Protein AF-A0A931UC02-F1 (afdb_monomer)

Secondary structure (DSSP, 8-state):
----EEEEE-S-HHHHHHHHHHHHHTT-EEEEESSHHHHHHHTT---

Nearest PDB structures (foldseek):
  4h60-assembly1_A  TM=9.043E-01  e=2.528E-02  Vibrio cholerae O395
  4l85-assembly2_C-2  TM=9.799E-01  e=2.036E-01  Escherichia coli K-12
  4kfc-assembly1_A  TM=9.533E-01  e=3.091E-01  Escherichia coli K-12
  2qxy-assembly1_A  TM=8.402E-01  e=2.883E-01  Thermotoga maritima
  3luf-assembly1_A  TM=9.622E-01  e=3.778E+00  Aeromonas salmonicida subsp. salmonicida A449

Mean predicted aligned error: 3.83 Å

Solvent-accessible surface area (backbone atoms only — not comparable to full-atom values): 2855 Å² total; per-residue (Å²): 129,85,60,62,80,45,78,47,69,39,71,53,66,69,61,43,51,52,54,46,50,59,43,41,74,74,55,31,47,71,47,81,17,66,37,7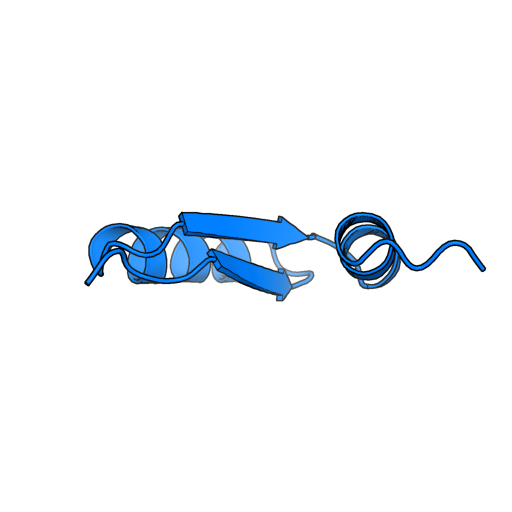1,68,53,38,34,54,76,71,67,54,89,125

Foldseek 3Di:
DQAEEEEDADQDPVVQVVVCVVVVVVRHHYHYHNHPVRSCVVVVNDD

Radius of gyration: 11.31 Å; Cα contacts (8 Å, |Δi|>4): 62; chains: 1; bounding box: 28×22×29 Å

Structure (mmCIF, N/CA/C/O backbone):
data_AF-A0A931UC02-F1
#
_entry.id   AF-A0A931UC02-F1
#
loop_
_atom_site.group_PDB
_atom_site.id
_atom_site.type_symbol
_atom_site.label_atom_id
_atom_site.label_alt_id
_atom_site.label_co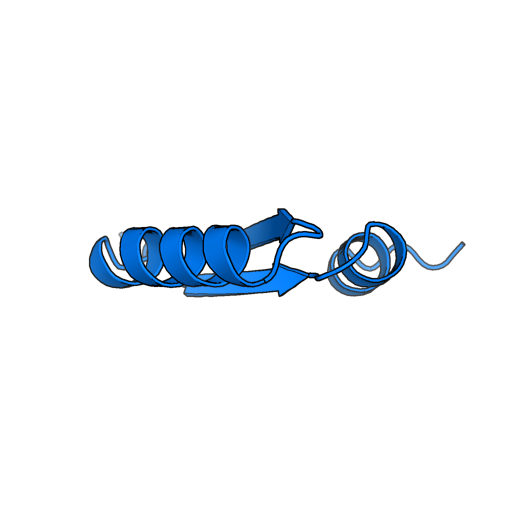mp_id
_atom_site.label_asym_id
_atom_site.label_entity_id
_atom_site.label_seq_id
_atom_site.pdbx_PDB_ins_code
_atom_site.Cartn_x
_atom_site.Cartn_y
_atom_site.Cartn_z
_atom_site.occupancy
_atom_site.B_iso_or_equiv
_atom_site.auth_seq_id
_atom_site.auth_comp_id
_atom_site.auth_asym_id
_atom_site.auth_atom_id
_atom_site.pdbx_PDB_model_num
ATOM 1 N N . MET A 1 1 ? -19.648 -1.324 11.229 1.00 54.44 1 MET A N 1
ATOM 2 C CA . MET A 1 1 ? -19.329 -1.785 9.863 1.00 54.44 1 MET A CA 1
ATOM 3 C C . MET A 1 1 ? -17.842 -2.070 9.876 1.00 54.44 1 MET A C 1
ATOM 5 O O . MET A 1 1 ? -17.118 -1.181 10.301 1.00 54.44 1 MET A O 1
ATOM 9 N N . GLU A 1 2 ? -17.391 -3.282 9.550 1.00 66.06 2 GLU A N 1
ATOM 10 C CA . GLU A 1 2 ? -15.949 -3.500 9.356 1.00 66.06 2 GLU A CA 1
ATOM 11 C C . GLU A 1 2 ? -15.509 -2.650 8.160 1.00 66.06 2 GLU A C 1
ATOM 13 O O . GLU A 1 2 ? -16.157 -2.689 7.109 1.00 66.06 2 GLU A O 1
ATOM 18 N N . GLN A 1 3 ? -14.480 -1.815 8.338 1.00 76.94 3 GLN A N 1
ATOM 19 C CA . GLN A 1 3 ? -13.924 -1.048 7.228 1.00 76.94 3 GLN A CA 1
ATOM 20 C C . GLN A 1 3 ? -13.425 -2.011 6.137 1.00 76.94 3 GLN A C 1
ATOM 22 O O . GLN A 1 3 ? -12.901 -3.089 6.416 1.00 76.94 3 GLN A O 1
ATOM 27 N N . GLY A 1 4 ? -13.628 -1.629 4.873 1.00 90.31 4 GLY A N 1
ATOM 28 C CA . GLY A 1 4 ? -13.261 -2.450 3.720 1.00 90.31 4 GLY A CA 1
ATOM 29 C C . GLY A 1 4 ? -11.747 -2.612 3.530 1.00 90.31 4 GLY A C 1
ATOM 30 O O . GLY A 1 4 ? -10.927 -1.980 4.196 1.00 90.31 4 GLY A O 1
ATOM 31 N N . LYS A 1 5 ? -11.376 -3.453 2.561 1.00 95.19 5 LYS A N 1
ATOM 32 C CA . LYS A 1 5 ? -9.989 -3.687 2.137 1.00 95.19 5 LYS A CA 1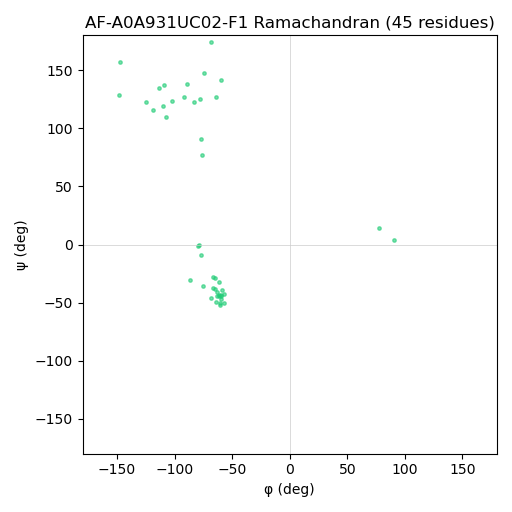
ATOM 33 C C . LYS A 1 5 ? -9.608 -2.742 0.995 1.00 95.19 5 LYS A C 1
ATOM 35 O O . LYS A 1 5 ? -10.289 -2.714 -0.027 1.00 95.19 5 LYS A O 1
ATOM 40 N N . ILE A 1 6 ? -8.500 -2.018 1.150 1.00 97.25 6 ILE A N 1
ATOM 41 C CA . ILE A 1 6 ? -7.941 -1.106 0.141 1.00 97.25 6 ILE A CA 1
ATOM 42 C C . ILE A 1 6 ? -6.648 -1.701 -0.428 1.00 97.25 6 ILE A C 1
ATOM 44 O O . ILE A 1 6 ? -5.815 -2.225 0.310 1.00 97.25 6 ILE A O 1
ATOM 48 N N . LEU A 1 7 ? -6.473 -1.609 -1.748 1.00 97.88 7 LEU A N 1
ATOM 49 C CA . LEU A 1 7 ? -5.209 -1.871 -2.434 1.00 97.88 7 LEU A CA 1
ATOM 50 C C . LEU A 1 7 ? -4.652 -0.545 -2.963 1.00 97.88 7 LEU A C 1
ATOM 52 O O . LEU A 1 7 ? -5.284 0.088 -3.804 1.00 97.88 7 LEU A O 1
ATOM 56 N N . VAL A 1 8 ? -3.464 -0.157 -2.503 1.00 98.00 8 VAL A N 1
ATOM 57 C CA . VAL A 1 8 ? -2.735 1.016 -3.006 1.00 98.00 8 VAL A CA 1
ATOM 58 C C . VAL A 1 8 ? -1.625 0.544 -3.940 1.00 98.00 8 VAL A C 1
ATOM 60 O O . VAL A 1 8 ? -0.778 -0.257 -3.540 1.00 98.00 8 VAL A O 1
ATOM 63 N N . ALA A 1 9 ? -1.632 1.040 -5.175 1.00 97.81 9 ALA A N 1
ATOM 64 C CA . ALA A 1 9 ? -0.566 0.844 -6.150 1.00 97.81 9 ALA A CA 1
ATOM 65 C C . ALA A 1 9 ? 0.206 2.158 -6.307 1.00 97.81 9 ALA A C 1
ATOM 67 O O . ALA A 1 9 ? -0.340 3.117 -6.840 1.00 97.81 9 ALA A O 1
ATOM 68 N N . GLU A 1 10 ? 1.438 2.190 -5.810 1.00 98.31 10 GLU A N 1
ATOM 69 C CA . GLU A 1 10 ? 2.262 3.401 -5.705 1.00 98.31 10 GLU A CA 1
ATOM 70 C C . GLU A 1 10 ? 3.735 3.000 -5.855 1.00 98.31 10 GLU A C 1
ATOM 72 O O . GLU A 1 10 ? 4.179 2.056 -5.194 1.00 98.31 10 GLU A O 1
ATOM 77 N N . ASP A 1 11 ? 4.496 3.644 -6.732 1.00 97.69 11 ASP A N 1
ATOM 78 C CA . ASP A 1 11 ? 5.887 3.277 -7.018 1.00 97.69 11 ASP A CA 1
ATOM 79 C C . ASP A 1 11 ? 6.880 3.945 -6.059 1.00 97.69 11 ASP A C 1
ATOM 81 O O . ASP A 1 11 ? 7.866 3.308 -5.660 1.00 97.69 11 ASP A O 1
ATOM 85 N N . GLU A 1 12 ? 6.575 5.142 -5.559 1.00 98.44 12 GLU A N 1
ATOM 86 C CA . GLU A 1 12 ? 7.430 5.846 -4.605 1.00 98.44 12 GLU A CA 1
ATOM 87 C C . GLU A 1 12 ? 7.283 5.292 -3.174 1.00 98.44 12 GLU A C 1
ATOM 89 O O . GLU A 1 12 ? 6.194 5.230 -2.602 1.00 98.44 12 GLU A O 1
ATOM 94 N N . GLU A 1 13 ? 8.392 4.884 -2.547 1.00 97.50 13 GLU A N 1
ATOM 95 C CA . GLU A 1 13 ? 8.367 4.258 -1.216 1.00 97.50 13 GLU A CA 1
ATOM 96 C C . GLU A 1 13 ? 7.838 5.174 -0.108 1.00 97.50 13 GLU A C 1
ATOM 98 O O . GLU A 1 13 ? 7.011 4.735 0.697 1.00 97.50 13 GLU A O 1
ATOM 103 N N . SER A 1 14 ? 8.278 6.434 -0.076 1.00 98.00 14 SER A N 1
ATOM 104 C CA . SER A 1 14 ? 7.849 7.415 0.926 1.00 98.00 14 SER A CA 1
ATOM 105 C C . SER A 1 14 ? 6.346 7.651 0.863 1.00 98.00 14 SER A C 1
ATOM 107 O O . SER A 1 14 ? 5.658 7.504 1.876 1.00 98.00 14 SER A O 1
ATOM 109 N N . LEU A 1 15 ? 5.819 7.950 -0.326 1.00 98.06 15 LEU A N 1
ATOM 110 C CA . LEU A 1 15 ? 4.390 8.173 -0.520 1.00 98.06 15 LEU A CA 1
ATOM 111 C C . LEU A 1 15 ? 3.561 6.928 -0.180 1.00 98.06 15 LEU A C 1
ATOM 113 O O . LEU A 1 15 ? 2.572 7.012 0.552 1.00 98.06 15 LEU A O 1
ATOM 117 N N . ARG A 1 16 ? 4.004 5.749 -0.622 1.00 98.06 16 ARG A N 1
ATOM 118 C CA . ARG A 1 16 ? 3.346 4.470 -0.330 1.00 98.06 16 ARG A CA 1
ATOM 119 C C . ARG A 1 16 ? 3.247 4.178 1.164 1.00 98.06 16 ARG A C 1
ATOM 121 O O . ARG A 1 16 ? 2.228 3.656 1.623 1.00 98.06 16 ARG A O 1
ATOM 128 N N . TRP A 1 17 ? 4.291 4.506 1.924 1.00 97.75 17 TRP A N 1
ATOM 129 C CA . TRP A 1 17 ? 4.299 4.351 3.376 1.00 97.75 17 TRP A CA 1
ATOM 130 C C . TRP A 1 17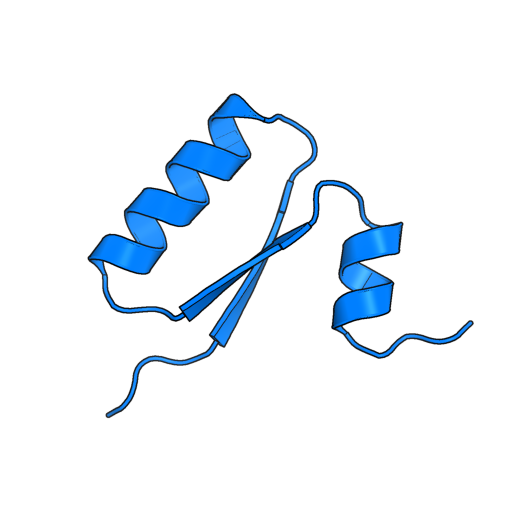 ? 3.327 5.321 4.056 1.00 97.75 17 TRP A C 1
ATOM 132 O O . TRP A 1 17 ? 2.535 4.887 4.895 1.00 97.75 17 TRP A O 1
ATOM 142 N N . VAL A 1 18 ? 3.332 6.59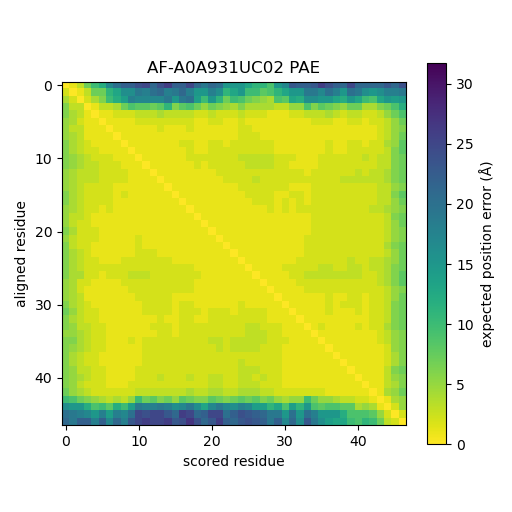9 3.653 1.00 98.44 18 VAL A N 1
ATOM 143 C CA . VAL A 1 18 ? 2.413 7.620 4.188 1.00 98.44 18 VAL A CA 1
ATOM 144 C C . VAL A 1 18 ? 0.957 7.225 3.939 1.00 98.44 18 VAL A C 1
ATOM 146 O O . VAL A 1 18 ? 0.152 7.244 4.869 1.00 98.44 18 VAL A O 1
ATOM 149 N N . LEU A 1 19 ? 0.627 6.792 2.717 1.00 98.25 19 LEU A N 1
ATOM 150 C CA . LEU A 1 19 ? -0.721 6.342 2.359 1.00 98.25 19 LEU A CA 1
ATOM 151 C C . LEU A 1 19 ? -1.160 5.127 3.181 1.00 98.25 19 LEU A C 1
ATOM 153 O O . LEU A 1 19 ? -2.291 5.098 3.664 1.00 98.25 19 LEU A O 1
ATOM 157 N N . LYS A 1 20 ? -0.270 4.141 3.376 1.00 98.19 20 LYS A N 1
ATOM 158 C CA . LYS A 1 20 ? -0.565 2.971 4.215 1.00 98.19 20 LYS A CA 1
ATOM 159 C C . LYS A 1 20 ? -0.941 3.399 5.628 1.00 98.19 20 LYS A C 1
ATOM 161 O O . LYS A 1 20 ? -1.966 2.958 6.129 1.00 98.19 20 LYS A O 1
ATOM 166 N N . LYS A 1 21 ? -0.121 4.252 6.248 1.00 98.38 21 LYS A N 1
ATOM 167 C CA . LYS A 1 21 ? -0.323 4.686 7.633 1.00 98.38 21 LYS A CA 1
ATOM 168 C C . LYS A 1 21 ? -1.603 5.482 7.806 1.00 98.38 21 LYS A C 1
ATOM 170 O O . LYS A 1 21 ? -2.414 5.104 8.637 1.00 98.38 21 LYS A O 1
ATOM 175 N N . ALA A 1 22 ? -1.831 6.479 6.955 1.00 98.31 22 ALA A N 1
ATOM 176 C CA . ALA A 1 22 ? -3.045 7.283 7.017 1.00 98.31 22 ALA A CA 1
ATOM 177 C C . ALA A 1 22 ? -4.320 6.428 6.892 1.00 98.31 22 ALA A C 1
ATOM 179 O O . ALA A 1 22 ? -5.269 6.622 7.638 1.00 98.31 22 ALA A O 1
ATOM 180 N N . LEU A 1 23 ? -4.343 5.453 5.978 1.00 97.50 23 LEU A N 1
ATOM 181 C CA . LEU A 1 23 ? -5.512 4.593 5.777 1.00 97.50 23 LEU A CA 1
ATOM 182 C C . LEU A 1 23 ? -5.679 3.533 6.881 1.00 97.50 23 LEU A C 1
ATOM 184 O O . LEU A 1 23 ? -6.806 3.214 7.250 1.00 97.50 23 LEU A O 1
ATOM 188 N N . GLU A 1 24 ? -4.585 2.985 7.415 1.00 97.00 24 GLU A N 1
ATOM 189 C CA . GLU A 1 24 ? -4.640 2.065 8.560 1.00 97.00 24 GLU A CA 1
ATOM 190 C C . GLU A 1 24 ? -5.109 2.774 9.839 1.00 97.00 24 GLU A C 1
ATOM 192 O O . GLU A 1 24 ? -5.891 2.194 10.592 1.00 97.00 24 GLU A O 1
ATOM 197 N N . ASP A 1 25 ? -4.699 4.028 10.057 1.00 97.44 25 ASP A N 1
ATOM 198 C CA . ASP A 1 25 ? -5.130 4.849 11.198 1.00 97.44 25 ASP A CA 1
ATOM 199 C C . ASP A 1 25 ? -6.641 5.168 11.143 1.00 97.44 25 ASP A C 1
ATOM 201 O O . ASP A 1 25 ? -7.295 5.260 12.181 1.00 97.44 25 ASP A O 1
ATOM 205 N N . GLU A 1 26 ? -7.224 5.240 9.940 1.00 95.75 26 GLU A N 1
ATOM 206 C CA . GLU A 1 26 ? -8.677 5.347 9.702 1.00 95.75 26 GLU A CA 1
ATOM 207 C C . GLU A 1 26 ? -9.423 3.996 9.834 1.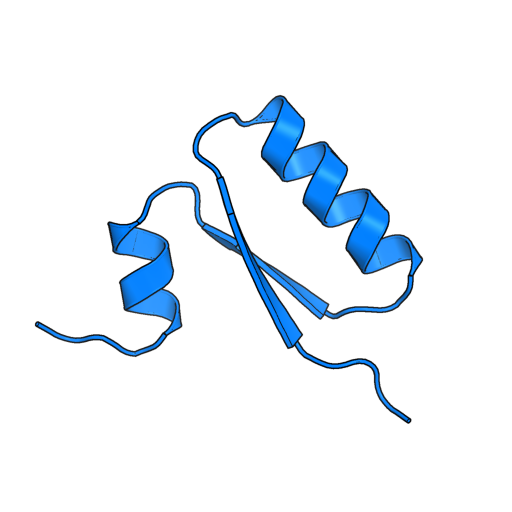00 95.75 26 GLU A C 1
ATOM 209 O O . GLU A 1 26 ? -10.644 3.919 9.662 1.00 95.75 26 GLU A O 1
ATOM 214 N N . GLY A 1 27 ? -8.700 2.912 10.136 1.00 95.69 27 GLY A N 1
ATOM 215 C CA . GLY A 1 27 ? -9.244 1.579 10.402 1.00 95.69 27 GLY A CA 1
ATOM 216 C C . GLY A 1 27 ? -9.374 0.666 9.179 1.00 95.69 27 GLY A C 1
ATOM 217 O O . GLY A 1 27 ? -9.862 -0.459 9.302 1.00 95.69 27 GLY A O 1
ATOM 218 N N . TYR A 1 28 ? -8.919 1.089 7.997 1.00 97.25 28 TYR A N 1
ATOM 219 C CA . TYR A 1 28 ? -8.942 0.232 6.809 1.00 97.25 28 TYR A CA 1
ATOM 220 C C . TYR A 1 28 ? -7.857 -0.844 6.863 1.00 97.25 28 TYR A C 1
ATOM 222 O O . TYR A 1 28 ? -6.735 -0.622 7.319 1.00 97.25 28 TYR A O 1
ATOM 230 N N . TRP A 1 29 ? -8.147 -2.009 6.283 1.00 96.19 29 TRP A N 1
ATOM 231 C CA . TRP A 1 29 ? -7.105 -2.986 5.981 1.00 96.19 29 TRP A CA 1
ATOM 232 C C . TRP A 1 29 ? -6.445 -2.616 4.647 1.00 96.19 29 TRP A C 1
ATOM 234 O O . TRP A 1 29 ? -7.125 -2.533 3.619 1.00 96.19 29 TRP A O 1
ATOM 244 N N . VAL A 1 30 ? -5.125 -2.406 4.640 1.00 97.56 30 VAL A N 1
ATOM 245 C CA . VAL A 1 30 ? -4.411 -1.853 3.475 1.00 97.56 30 VAL A CA 1
ATOM 246 C C . VAL A 1 30 ? -3.364 -2.825 2.920 1.00 97.56 30 VAL A C 1
ATOM 248 O O . VAL A 1 30 ? -2.340 -3.102 3.555 1.00 97.56 30 VAL A O 1
ATOM 251 N N . GLN A 1 31 ? -3.575 -3.280 1.680 1.00 97.69 31 GLN A N 1
ATOM 252 C CA . GLN A 1 31 ? -2.560 -3.943 0.855 1.00 97.69 31 GLN A CA 1
ATOM 253 C C . GLN A 1 31 ? -1.795 -2.905 0.046 1.00 97.69 31 GLN A C 1
ATOM 255 O O . GLN A 1 31 ? -2.375 -2.013 -0.567 1.00 97.69 31 GLN A O 1
ATOM 260 N N . ILE A 1 32 ? -0.484 -3.088 -0.020 1.00 98.06 32 ILE A N 1
ATOM 261 C CA . ILE A 1 32 ? 0.416 -2.224 -0.766 1.00 98.06 32 ILE A CA 1
ATOM 262 C C . ILE A 1 32 ? 1.031 -2.984 -1.940 1.00 98.06 32 ILE A C 1
ATOM 264 O O . ILE A 1 32 ? 1.525 -4.097 -1.748 1.00 98.06 32 ILE A O 1
ATOM 268 N N . ALA A 1 33 ? 1.063 -2.360 -3.119 1.00 98.12 33 ALA A N 1
ATOM 269 C CA . ALA A 1 33 ? 1.771 -2.821 -4.307 1.00 98.12 33 ALA A CA 1
ATOM 270 C C . ALA A 1 33 ? 2.741 -1.746 -4.823 1.00 98.12 33 ALA A C 1
ATOM 272 O O . ALA A 1 33 ? 2.328 -0.646 -5.167 1.00 98.12 33 ALA A O 1
ATOM 273 N N . ALA A 1 34 ? 4.028 -2.090 -4.927 1.00 97.94 34 ALA A N 1
ATOM 274 C CA . ALA A 1 34 ? 5.063 -1.189 -5.445 1.00 97.94 34 ALA A CA 1
ATOM 275 C C . ALA A 1 34 ? 5.058 -1.051 -6.981 1.00 97.94 34 ALA A C 1
ATOM 277 O O . ALA A 1 34 ? 5.808 -0.264 -7.542 1.00 97.94 34 ALA A O 1
ATOM 278 N N . THR A 1 35 ? 4.273 -1.874 -7.682 1.00 97.38 35 THR A N 1
ATOM 279 C CA . THR A 1 35 ? 4.185 -1.868 -9.146 1.00 97.38 35 THR A CA 1
ATOM 280 C C . THR A 1 35 ? 2.784 -2.257 -9.601 1.00 97.38 35 THR A C 1
ATOM 282 O O . THR A 1 35 ? 2.070 -2.989 -8.908 1.00 97.38 35 THR A O 1
ATOM 285 N N . GLY A 1 36 ? 2.414 -1.855 -10.821 1.00 95.81 36 GLY A N 1
ATOM 286 C CA . GLY A 1 36 ? 1.159 -2.284 -11.445 1.00 95.81 36 GLY A CA 1
ATOM 287 C C . GLY A 1 36 ? 1.071 -3.801 -11.657 1.00 95.81 36 GLY A C 1
ATOM 288 O O . GLY A 1 36 ? -0.009 -4.377 -11.528 1.00 95.81 36 GLY A O 1
ATOM 289 N N . LYS A 1 37 ? 2.204 -4.474 -11.915 1.00 96.31 37 LYS A N 1
ATOM 290 C CA . LYS A 1 37 ? 2.257 -5.942 -12.015 1.00 96.31 37 LYS A CA 1
ATOM 291 C C . LYS A 1 37 ? 1.828 -6.591 -10.698 1.00 96.31 37 LYS A C 1
ATOM 293 O O . LYS A 1 37 ? 0.932 -7.428 -10.696 1.00 96.31 37 LYS A O 1
ATOM 298 N N . LEU A 1 38 ? 2.411 -6.146 -9.587 1.00 96.56 38 LEU A N 1
ATOM 299 C CA . LEU A 1 38 ? 2.086 -6.664 -8.261 1.00 96.56 38 LEU A CA 1
ATOM 300 C C . LEU A 1 38 ? 0.633 -6.349 -7.866 1.00 96.56 38 LEU A C 1
ATOM 302 O O . LEU A 1 38 ? -0.062 -7.197 -7.315 1.00 96.56 38 LEU A O 1
ATOM 306 N N . ALA A 1 39 ? 0.136 -5.156 -8.212 1.00 97.06 39 ALA A N 1
ATOM 307 C CA . ALA A 1 39 ? -1.263 -4.794 -7.987 1.00 97.06 39 ALA A CA 1
ATOM 308 C C . ALA A 1 39 ? -2.220 -5.742 -8.728 1.00 97.06 39 ALA A C 1
ATOM 310 O O . ALA A 1 39 ? -3.198 -6.219 -8.155 1.00 97.06 39 ALA A O 1
ATOM 311 N N . ARG A 1 40 ? -1.912 -6.074 -9.987 1.00 96.12 40 ARG A N 1
ATOM 312 C CA . ARG A 1 40 ? -2.677 -7.053 -10.767 1.00 96.12 40 ARG A CA 1
ATOM 313 C C . ARG A 1 40 ? -2.635 -8.457 -10.171 1.00 96.12 40 ARG A C 1
ATOM 315 O O . ARG A 1 40 ? -3.668 -9.123 -10.170 1.00 96.12 40 ARG A O 1
ATOM 322 N N . GLU A 1 41 ? -1.479 -8.900 -9.679 1.00 95.94 41 GLU A N 1
ATOM 323 C CA . GLU A 1 41 ? -1.346 -10.191 -8.992 1.00 95.94 41 GLU A CA 1
ATOM 324 C C . GLU A 1 41 ? -2.261 -10.244 -7.759 1.00 95.94 41 GLU A C 1
ATOM 326 O O . GLU A 1 41 ? -3.015 -11.203 -7.598 1.00 95.94 41 GLU A O 1
ATOM 331 N N . TYR A 1 42 ? -2.303 -9.176 -6.955 1.00 95.38 42 TYR A N 1
ATOM 332 C CA . TYR A 1 42 ? -3.207 -9.085 -5.801 1.00 95.38 42 TYR A CA 1
ATOM 333 C C . TYR A 1 42 ? -4.693 -9.019 -6.164 1.00 95.38 42 TYR A C 1
ATOM 335 O O . TYR A 1 42 ? -5.527 -9.462 -5.376 1.00 95.38 42 TYR A O 1
ATOM 343 N N . LEU A 1 43 ? -5.036 -8.497 -7.344 1.00 94.06 43 LEU A N 1
ATOM 344 C CA . LEU A 1 43 ? -6.406 -8.504 -7.868 1.00 94.06 43 LEU A CA 1
ATOM 345 C C . LEU 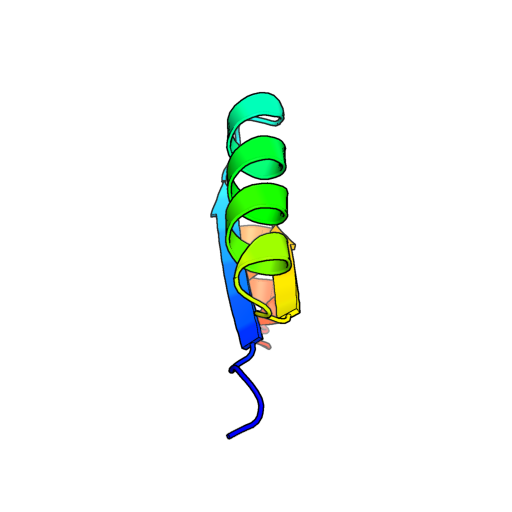A 1 43 ? -6.813 -9.856 -8.484 1.00 94.06 43 LEU A C 1
ATOM 347 O O . LEU A 1 43 ? -7.939 -9.991 -8.957 1.00 94.06 43 LEU A O 1
ATOM 351 N N . GLY A 1 44 ? -5.923 -10.856 -8.507 1.00 89.56 44 GLY A N 1
ATOM 352 C CA . GLY A 1 44 ? -6.185 -12.158 -9.130 1.00 89.56 44 GLY A CA 1
ATOM 353 C C . GLY A 1 44 ? -6.085 -12.144 -10.660 1.00 89.56 44 GLY A C 1
ATOM 354 O O . GLY A 1 44 ? -6.520 -13.086 -11.321 1.00 89.56 44 GLY A O 1
ATOM 355 N N . GLY A 1 45 ? -5.508 -11.091 -11.246 1.00 74.81 45 GLY A N 1
ATOM 356 C CA . GLY A 1 45 ? -5.352 -10.936 -12.689 1.00 74.81 45 GLY A CA 1
ATOM 357 C C . GLY A 1 45 ? -4.222 -11.793 -13.260 1.00 7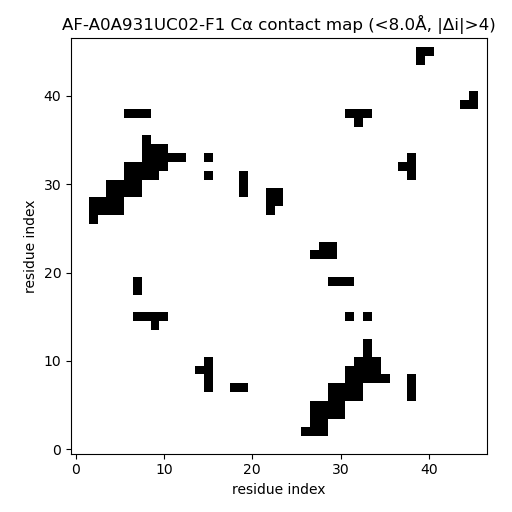4.81 45 GLY A C 1
ATOM 358 O O . GLY A 1 45 ? -3.163 -11.261 -13.596 1.00 74.81 45 GLY A O 1
ATOM 359 N N . THR A 1 46 ? -4.457 -13.096 -13.430 1.00 55.25 46 THR A N 1
ATOM 360 C CA . THR A 1 46 ? -3.586 -14.020 -14.180 1.00 55.25 46 THR A CA 1
ATOM 361 C C . THR A 1 46 ? -3.782 -13.816 -15.686 1.00 55.25 46 THR A C 1
ATOM 363 O O . THR A 1 46 ? -4.669 -14.410 -16.294 1.00 55.25 46 THR A O 1
ATOM 366 N N . ARG A 1 47 ? -2.979 -12.935 -16.290 1.00 56.75 47 ARG A N 1
ATOM 367 C CA . ARG A 1 47 ? -2.775 -12.851 -17.747 1.00 56.75 47 ARG A CA 1
ATOM 368 C C . ARG A 1 47 ? -1.357 -12.412 -18.057 1.00 56.75 47 ARG A C 1
ATOM 370 O O . ARG A 1 47 ? -0.964 -11.348 -17.518 1.00 56.75 47 ARG A O 1
#

Sequence (47 aa):
MEQGKILVAEDEESLRWVLKKALEDEGYWVQIAATGKLAREYLGGTR

pLDDT: mean 92.69, std 11.58, range [54.44, 98.44]

=== Feature glossary ===
The record interleaves many kinds of information about one protein. Here is each kind framed as the question it answers.

Q: What does the local fold look like, residue by residue?
A: The Foldseek 3Di string encodes local tertiary geometry as a 20-letter alphabet — one character per residue — derived from the relative positions of nearby Cα atoms. Unlike the amino-acid sequence, 3Di is a direct function of the 3D structure, so two proteins with the same fold have similar 3Di strings even at low sequence identity.

Q: Which residues are in helices, strands, or loops?
A: The SS8 string is DSSP's per-residue secondary-structure call. α-helix (H) means an i→i+4 H-bond ladder; β-strand (E) means the residue participates in a β-sheet; 3₁₀ (G) and π (I) are tighter and wider helices; T/S are turns/bends; '-' is loop.

Q: How big and how compact is the whole molecule?
A: Radius of gyration (Rg) is the root-mean-square distance of Cα atoms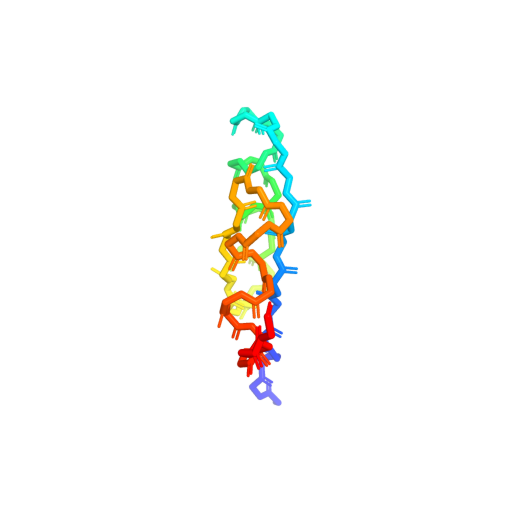 from their centroid — a single number for overall size and compactness. A globular domain of N residues has Rg ≈ 2.2·N^0.38 Å; an extended or disordered chain has a much larger Rg. The Cα contact count is the number of residue pairs whose Cα atoms are within 8 Å and are more than four positions apart in sequence — a standard proxy for tertiary packing density. The bounding box is the smallest axis-aligned box enclosing all Cα atoms.

Q: Where is each backbone atom in 3D?
A: Structure coordinates are given as an mmCIF _atom_site loop: one row per atom with element, residue name, chain id, sequence number, and x/y/z position in Å. Only the four main-chain atoms per residue are included here; side chains are omitted to keep the record compact.

Q: What is the amino-acid chain?
A: Primary structure: the covalent order of the twenty standard amino acids along the backbone. Two proteins with the same sequence will (almost always) fold to the same structure; two with 30% identity often share a fold but not the details.

Q: What if only a Cα trace is available?
A: Three-state secondary structure (P-SEA) collapses the eight DSSP classes into helix (a), strand (b), and coil (c). P-SEA assigns these from Cα geometry alone — distances and angles — without requiring backbone oxygens, so it works on any Cα trace.

Q: What family and function is it annotated with?
A: Database cross-references. InterPro integrates a dozen domain/family signature databases into unified entries with residue-range hits. GO terms attach function/process/location labels with evidence codes. CATH codes position the fold in a four-level structural taxonomy. Organism is the NCBI-taxonomy species name.

Q: How confident is the AlphaFold model at each residue?
A: pLDDT is the predicted lDDT-Cα score: AlphaFold's confidence that the local environment of each residue (all inter-atomic distances within 15 Å) is correctly placed. It is a per-residue number between 0 and 100, with higher meaning more reliable.

Q: How mobile is each atom in the crystal?
A: B-factor (Debye–Waller factor) reflects atomic displacement in the crystal lattice. It is an experimental observable (units Å²), not a prediction; low values mean the atom is pinned down, high values mean it moves or is heterogeneous across the crystal.

Q: Which residues are buried vs exposed?
A: SASA measures how much of the protein is reachable by solvent. It is computed by rolling a water-sized probe over the atomic surface and summing the exposed area (Å²). Per-residue SASA distinguishes core (buried, low SASA) from surface (exposed, high SASA) residues; total SASA is a whole-molecule size measure.

Q: What do the diagnostic plots show?
A: Plot images: a contact map (which residues are close in 3D, as an N×N binary image), a Ramachandran scatter (backbone torsion angles, revealing secondary-structure composition at a glance), and — for AlphaFold structures — a PAE heatmap (pairwise prediction confidence).

Q: What known structures does this most resemble?
A: The Foldseek neighbor list gives the closest experimentally determined structures in the PDB, ranked by structural alignment. TM-score near 1 means near-identical fold; near 0.3 means only rough topology match. This is how one finds what a novel AlphaFold prediction most resembles in the solved-structure universe.

Q: Are the domains correctly placed relative to each other?
A: Predicted aligned error is AlphaFold's pairwise confidence. Unlike pLDDT (per-residue), PAE is per-residue-pair and captures whether two parts of the structure are correctly placed relative to each other. Units are ångströms of expected positional error.

Q: What do the rendered images show?
A: Structure images are PyMOL renders from six orthogonal camera directions. Cartoon representation draws helices as coils and strands as arrows; sticks shows the backbone as bonds; surface shows the solvent-excluded envelope. Rainbow coloring maps sequence position to hue (blue→red, N→C); chain coloring assigns a distinct color per polypeptide.

Q: What are the backbone torsion angles?
A: φ (phi) and ψ (psi) are the two rotatable backbone dihedrals per residue: φ is the C(i-1)–N–Cα–C torsion, ψ is the N–Cα–C–N(i+1) torsion, both in degrees on (−180°, 180°]. α-helical residues cluster near (−60°, −45°); β-strand residues near (−120°, +130°). A Ramachandran plot is simply a scatter of (φ, ψ) for every residue.